Protein AF-A0AAP7M5Q7-F1 (afdb_monomer_lite)

Structure (mmCIF, N/CA/C/O backbone):
data_AF-A0AAP7M5Q7-F1
#
_entry.id   AF-A0AAP7M5Q7-F1
#
loop_
_atom_site.group_PDB
_atom_site.id
_atom_site.type_symbol
_atom_site.label_atom_id
_atom_site.label_alt_id
_atom_site.label_comp_id
_atom_site.label_asym_id
_atom_site.label_entity_id
_atom_site.label_seq_id
_atom_site.pdbx_PDB_ins_code
_atom_site.Cartn_x
_atom_site.Cartn_y
_atom_site.Cartn_z
_atom_site.occupancy
_atom_site.B_iso_or_equiv
_atom_site.auth_seq_id
_atom_site.auth_comp_id
_atom_site.auth_asym_id
_atom_site.auth_atom_id
_atom_site.pdbx_PDB_model_num
ATOM 1 N N . MET A 1 1 ? -3.515 9.401 -20.831 1.00 55.16 1 MET A N 1
ATOM 2 C CA . MET A 1 1 ? -3.453 8.592 -19.599 1.00 55.16 1 MET A CA 1
ATOM 3 C C . MET A 1 1 ? -4.623 9.025 -18.746 1.00 55.16 1 MET A C 1
ATOM 5 O O . MET A 1 1 ? -4.772 10.224 -18.544 1.00 55.16 1 MET A O 1
ATOM 9 N N . GLU A 1 2 ? -5.480 8.093 -18.352 1.00 78.38 2 GLU A N 1
ATOM 10 C CA . GLU A 1 2 ? -6.635 8.389 -17.508 1.00 78.38 2 GLU A CA 1
ATOM 11 C C . GLU A 1 2 ? -6.271 8.061 -16.062 1.00 78.38 2 GLU A C 1
ATOM 13 O O . GLU A 1 2 ? -5.818 6.956 -15.762 1.00 78.38 2 GLU A O 1
ATOM 18 N N . VAL A 1 3 ? -6.385 9.049 -15.178 1.00 75.25 3 VAL A N 1
ATOM 19 C CA . VAL A 1 3 ? -6.182 8.847 -13.744 1.00 75.25 3 VAL A CA 1
ATOM 20 C C . VAL A 1 3 ? -7.492 8.315 -13.179 1.00 75.25 3 VAL A C 1
ATOM 22 O O . VAL A 1 3 ? -8.483 9.036 -13.162 1.00 75.25 3 VAL A O 1
ATOM 25 N N . VAL A 1 4 ? -7.490 7.059 -12.731 1.00 79.25 4 VAL A N 1
ATOM 26 C CA . VAL A 1 4 ? -8.700 6.376 -12.237 1.00 79.25 4 VAL A CA 1
ATOM 27 C C . VAL A 1 4 ? -9.072 6.757 -10.801 1.00 79.25 4 VAL A C 1
ATOM 29 O O . VAL A 1 4 ? -10.232 6.647 -10.423 1.00 79.25 4 VAL A O 1
ATOM 32 N N . ALA A 1 5 ? -8.106 7.226 -10.006 1.00 78.50 5 ALA A N 1
ATOM 33 C CA . ALA A 1 5 ? -8.318 7.714 -8.646 1.00 78.50 5 ALA A CA 1
ATOM 34 C C . ALA A 1 5 ? -7.145 8.600 -8.201 1.00 78.50 5 ALA A C 1
ATOM 36 O O . ALA A 1 5 ? -5.999 8.378 -8.599 1.00 78.50 5 ALA A O 1
ATOM 37 N N . ALA A 1 6 ? -7.423 9.593 -7.355 1.00 79.25 6 ALA A N 1
ATOM 38 C CA . ALA A 1 6 ? -6.408 10.428 -6.721 1.00 79.25 6 ALA A CA 1
ATOM 39 C C . ALA A 1 6 ? -6.718 10.578 -5.228 1.00 79.25 6 ALA A C 1
ATOM 41 O O . ALA A 1 6 ? -7.766 11.100 -4.857 1.00 79.25 6 ALA A O 1
ATOM 42 N N . CYS A 1 7 ? -5.784 10.156 -4.375 1.00 73.69 7 CYS A N 1
ATOM 43 C CA . CYS A 1 7 ? -5.883 10.327 -2.930 1.00 73.69 7 CYS A CA 1
ATOM 44 C C . CYS A 1 7 ? -4.955 11.458 -2.468 1.00 73.69 7 CYS A C 1
ATOM 46 O O . CYS A 1 7 ? -3.772 11.486 -2.816 1.00 73.69 7 CYS A O 1
ATOM 48 N N . LYS A 1 8 ? -5.483 12.399 -1.677 1.00 77.12 8 LYS A N 1
ATOM 49 C CA . LYS A 1 8 ? -4.699 13.493 -1.096 1.00 77.12 8 LYS A CA 1
ATOM 50 C C . LYS A 1 8 ? -4.396 13.184 0.364 1.00 77.12 8 LYS A C 1
ATOM 52 O O . LYS A 1 8 ? -5.295 13.174 1.195 1.00 77.12 8 LYS A O 1
ATOM 57 N N . LEU A 1 9 ? -3.115 13.010 0.670 1.00 76.25 9 LEU A N 1
ATOM 58 C CA . LEU A 1 9 ? -2.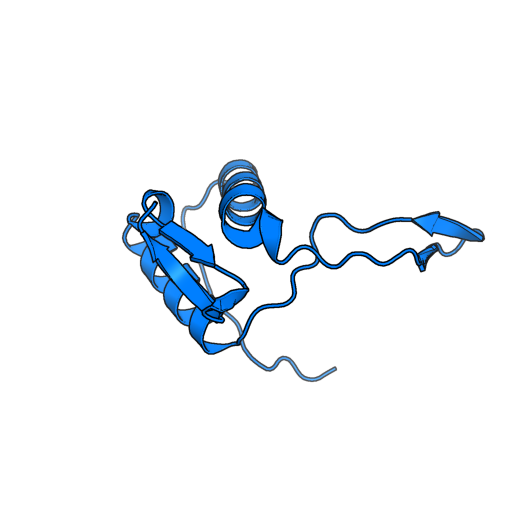617 12.843 2.031 1.00 76.25 9 LEU A CA 1
ATOM 59 C C . LEU A 1 9 ? -1.845 14.104 2.452 1.00 76.25 9 LEU A C 1
ATOM 61 O O . LEU A 1 9 ? -1.010 14.602 1.695 1.00 76.25 9 LEU A O 1
ATOM 65 N N . SER A 1 10 ? -2.119 14.637 3.643 1.00 74.88 10 SER A N 1
ATOM 66 C CA . SER A 1 10 ? -1.450 15.818 4.211 1.00 74.88 10 SER A CA 1
ATOM 67 C C . SER A 1 10 ? -0.675 15.458 5.485 1.00 74.88 10 SER A C 1
ATOM 69 O O . SER A 1 10 ? -0.989 14.482 6.156 1.00 74.88 10 SER A O 1
ATOM 71 N N . ASN A 1 11 ? 0.366 16.235 5.814 1.00 73.75 11 ASN A N 1
ATOM 72 C CA . ASN A 1 11 ? 1.204 16.049 7.013 1.00 73.75 11 ASN A CA 1
ATOM 73 C C . ASN A 1 11 ? 1.931 14.690 7.144 1.00 73.75 11 ASN A C 1
ATOM 75 O O . ASN A 1 11 ? 2.303 14.289 8.247 1.00 73.75 11 ASN A O 1
ATOM 79 N N . LEU A 1 12 ? 2.210 13.996 6.037 1.00 77.88 12 LEU A N 1
ATOM 80 C CA . LEU A 1 12 ? 2.960 12.737 6.065 1.00 77.88 12 LEU A CA 1
ATOM 81 C C . LEU A 1 12 ? 4.438 12.931 5.719 1.00 77.88 12 LEU A C 1
ATOM 83 O O . LEU A 1 12 ? 4.798 13.622 4.766 1.00 77.88 12 LEU A O 1
ATOM 87 N N . ASN A 1 13 ? 5.312 12.255 6.467 1.00 85.00 13 ASN A N 1
ATOM 88 C CA . ASN A 1 13 ? 6.716 12.125 6.097 1.00 85.00 13 ASN A CA 1
ATOM 89 C C . ASN A 1 13 ? 6.840 11.155 4.910 1.00 85.00 13 ASN A C 1
ATOM 91 O O . ASN A 1 13 ? 6.486 9.981 5.033 1.00 85.00 13 ASN A O 1
ATOM 95 N N . ARG A 1 14 ? 7.375 11.642 3.783 1.00 84.38 14 ARG A N 1
ATOM 96 C CA . ARG A 1 14 ? 7.520 10.876 2.533 1.00 84.38 14 ARG A CA 1
ATOM 97 C C . ARG A 1 14 ? 8.242 9.542 2.731 1.00 84.38 14 ARG A C 1
ATOM 99 O O . ARG A 1 14 ? 7.729 8.512 2.315 1.00 84.38 14 ARG A O 1
ATOM 106 N N . THR A 1 15 ? 9.388 9.547 3.408 1.00 88.81 15 THR A N 1
ATOM 107 C CA . THR A 1 15 ? 10.183 8.335 3.661 1.00 88.81 15 THR A CA 1
ATOM 108 C C . THR A 1 15 ? 9.438 7.347 4.555 1.00 88.81 15 THR A C 1
ATOM 110 O O . THR A 1 15 ? 9.520 6.138 4.356 1.00 88.81 15 THR A O 1
ATOM 113 N N . ARG A 1 16 ? 8.680 7.831 5.548 1.00 87.00 16 ARG A N 1
ATOM 114 C CA . ARG A 1 16 ? 7.856 6.955 6.395 1.00 87.00 16 ARG A CA 1
ATOM 115 C C . ARG A 1 16 ? 6.724 6.309 5.592 1.00 87.00 16 ARG A C 1
ATOM 117 O O . ARG A 1 16 ? 6.454 5.132 5.797 1.00 87.00 16 ARG A O 1
ATOM 124 N N . LEU A 1 17 ? 6.093 7.063 4.695 1.00 87.88 17 LEU A N 1
ATOM 125 C CA . LEU A 1 17 ? 5.013 6.574 3.841 1.00 87.88 17 LEU A CA 1
ATOM 126 C C . LEU A 1 17 ? 5.506 5.517 2.841 1.00 87.88 17 LEU A C 1
ATOM 128 O O . LEU A 1 17 ? 4.882 4.473 2.698 1.00 87.88 17 LEU A O 1
ATOM 132 N N . GLU A 1 18 ? 6.658 5.746 2.214 1.00 89.19 18 GLU A N 1
ATOM 133 C CA . GLU A 1 18 ? 7.300 4.778 1.315 1.00 89.19 18 GLU A CA 1
ATOM 134 C C . GLU A 1 18 ? 7.602 3.45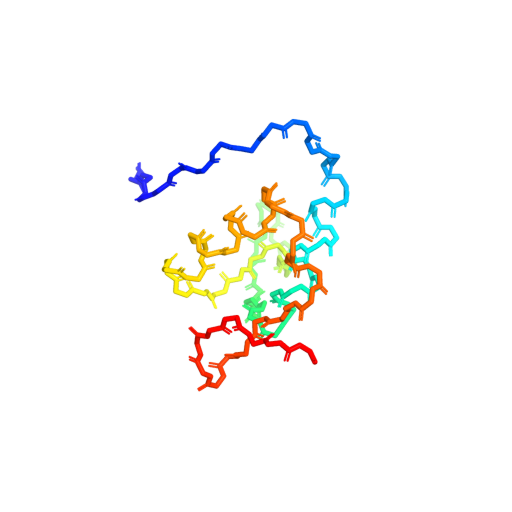6 2.038 1.00 89.19 18 GLU A C 1
ATOM 136 O O . GLU A 1 18 ? 7.142 2.388 1.633 1.00 89.19 18 GLU A O 1
ATOM 141 N N . ASN A 1 19 ? 8.262 3.531 3.201 1.00 91.00 19 ASN A N 1
ATOM 142 C CA . ASN A 1 19 ? 8.523 2.357 4.040 1.00 91.00 19 ASN A CA 1
ATOM 143 C C . ASN A 1 19 ? 7.237 1.631 4.463 1.00 91.00 19 ASN A C 1
ATOM 145 O O . ASN A 1 19 ? 7.218 0.406 4.592 1.00 91.00 19 ASN A O 1
ATOM 149 N N . LEU A 1 20 ? 6.162 2.382 4.699 1.00 91.44 20 LEU A N 1
ATOM 150 C CA . LEU A 1 20 ? 4.871 1.827 5.067 1.00 91.44 20 LEU A CA 1
ATOM 151 C C . LEU A 1 20 ? 4.263 1.024 3.908 1.00 91.44 20 LEU A C 1
ATOM 153 O O . LEU A 1 20 ? 3.860 -0.118 4.127 1.00 91.44 20 LEU A O 1
ATOM 157 N N . PHE A 1 21 ? 4.259 1.569 2.688 1.00 91.50 21 PHE A N 1
ATOM 158 C CA . PHE A 1 21 ? 3.767 0.859 1.506 1.00 91.50 21 PHE A CA 1
ATOM 159 C C . PHE A 1 21 ? 4.575 -0.401 1.212 1.00 91.50 21 PHE A C 1
ATOM 161 O O . PHE A 1 21 ? 3.986 -1.468 1.040 1.00 91.50 21 PHE A O 1
ATOM 168 N N . HIS A 1 22 ? 5.906 -0.319 1.274 1.00 91.69 22 HIS A N 1
ATOM 169 C CA . HIS A 1 22 ? 6.761 -1.498 1.151 1.00 91.69 22 HIS A CA 1
ATOM 170 C C . HIS A 1 22 ? 6.427 -2.588 2.159 1.00 91.69 22 HIS A C 1
ATOM 172 O O . HIS A 1 22 ? 6.512 -3.766 1.828 1.00 91.69 22 HIS A O 1
ATOM 178 N N . ARG A 1 23 ? 6.067 -2.211 3.389 1.00 91.88 23 ARG A N 1
ATOM 179 C CA . ARG A 1 23 ? 5.757 -3.161 4.457 1.00 91.88 23 ARG A CA 1
ATOM 180 C C . ARG A 1 23 ? 4.379 -3.802 4.296 1.00 91.88 23 ARG A C 1
ATOM 182 O O . ARG A 1 23 ? 4.247 -4.988 4.575 1.00 91.88 23 ARG A O 1
ATOM 189 N N . ILE A 1 24 ? 3.363 -3.029 3.915 1.00 94.19 24 ILE A N 1
ATOM 190 C CA . ILE A 1 24 ? 1.974 -3.511 3.812 1.00 94.19 24 ILE A CA 1
ATOM 191 C C . ILE A 1 24 ? 1.781 -4.330 2.542 1.00 94.19 24 ILE A C 1
ATOM 193 O O . ILE A 1 24 ? 1.188 -5.401 2.597 1.00 94.19 24 ILE A O 1
ATOM 197 N N . PHE A 1 25 ? 2.288 -3.829 1.413 1.00 95.06 25 PHE A N 1
ATOM 198 C CA . PHE A 1 25 ? 2.062 -4.397 0.086 1.00 95.06 25 PHE A CA 1
ATOM 199 C C . PHE A 1 25 ? 3.217 -5.276 -0.396 1.00 95.06 25 PHE A C 1
ATOM 201 O O . PHE A 1 25 ? 3.278 -5.612 -1.575 1.00 95.06 25 PHE A O 1
ATOM 208 N N . HIS A 1 26 ? 4.125 -5.685 0.497 1.00 92.94 26 HIS A N 1
ATOM 209 C CA . HIS A 1 26 ? 5.289 -6.502 0.148 1.00 92.94 26 HIS A CA 1
ATOM 210 C C . HIS A 1 26 ? 4.922 -7.727 -0.708 1.00 92.94 26 HIS A C 1
ATOM 212 O O . HIS A 1 26 ? 5.570 -7.990 -1.719 1.00 92.94 26 HIS A O 1
ATOM 218 N N . GLU A 1 27 ? 3.865 -8.450 -0.324 1.00 91.81 27 GLU A N 1
ATOM 219 C CA . GLU A 1 27 ? 3.416 -9.664 -1.020 1.00 91.81 27 GLU A CA 1
ATOM 220 C C . GLU A 1 27 ? 2.729 -9.386 -2.366 1.00 91.81 27 GLU A C 1
ATOM 222 O O . GLU A 1 27 ? 2.623 -10.279 -3.199 1.00 91.81 27 GLU A O 1
ATOM 227 N N . ALA A 1 28 ? 2.299 -8.145 -2.601 1.00 93.62 28 ALA A N 1
ATOM 228 C CA . ALA A 1 28 ? 1.695 -7.695 -3.852 1.00 93.62 28 ALA A CA 1
ATOM 229 C C . ALA A 1 28 ? 2.704 -7.062 -4.817 1.00 93.62 28 ALA A C 1
ATOM 231 O O . ALA A 1 28 ? 2.304 -6.544 -5.863 1.00 93.62 28 ALA A O 1
ATOM 232 N N . ARG A 1 29 ? 3.998 -7.036 -4.471 1.00 93.19 29 ARG A N 1
ATOM 233 C CA . ARG A 1 29 ? 5.018 -6.404 -5.309 1.00 93.19 29 ARG A CA 1
ATOM 234 C C . ARG A 1 29 ? 5.087 -7.104 -6.661 1.00 93.19 29 ARG A C 1
ATOM 236 O O . ARG A 1 29 ? 5.323 -8.308 -6.738 1.00 93.19 29 ARG A O 1
ATOM 243 N N . LEU A 1 30 ? 4.942 -6.325 -7.722 1.00 90.06 30 LEU A N 1
ATOM 244 C CA . LEU A 1 30 ? 4.965 -6.824 -9.083 1.00 90.06 30 LEU A CA 1
ATOM 245 C C . LEU A 1 30 ? 6.370 -7.329 -9.434 1.00 90.06 30 LEU A C 1
ATOM 247 O O . LEU A 1 30 ? 7.345 -6.575 -9.424 1.00 90.06 30 LEU A O 1
ATOM 251 N N . ASP A 1 31 ? 6.472 -8.620 -9.738 1.00 88.56 31 ASP A N 1
ATOM 252 C CA . ASP A 1 31 ? 7.716 -9.235 -10.188 1.00 88.56 31 ASP A CA 1
ATOM 253 C C . ASP A 1 31 ? 7.831 -9.139 -11.711 1.00 88.56 31 ASP A C 1
ATOM 255 O O . ASP A 1 31 ? 7.437 -10.045 -12.442 1.00 88.56 31 ASP A O 1
ATOM 259 N N . LEU A 1 32 ? 8.343 -8.003 -12.187 1.00 88.75 32 LEU A N 1
ATOM 260 C CA . LEU A 1 32 ? 8.708 -7.827 -13.587 1.00 88.75 32 LEU A CA 1
ATOM 261 C C . LEU A 1 32 ? 10.115 -7.251 -13.725 1.00 88.75 32 LEU A C 1
ATOM 263 O O . LEU A 1 32 ? 10.599 -6.525 -12.856 1.00 88.75 32 LEU A O 1
ATOM 267 N N . THR A 1 33 ? 10.746 -7.539 -14.857 1.00 9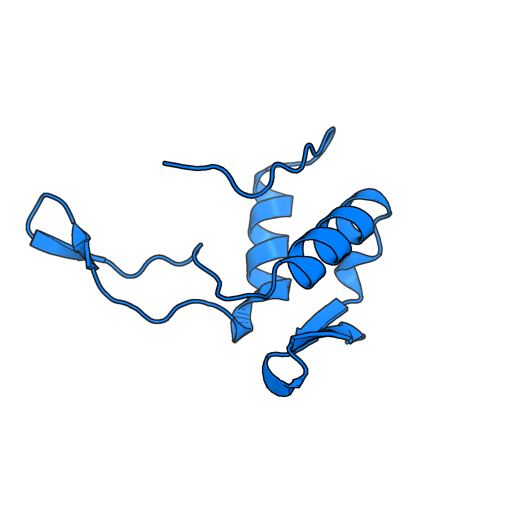2.06 33 THR A N 1
ATOM 268 C CA . THR A 1 33 ? 11.985 -6.890 -15.285 1.00 92.06 33 THR A CA 1
ATOM 269 C C . THR A 1 33 ? 11.700 -6.143 -16.578 1.00 92.06 33 THR A C 1
ATOM 271 O O . THR A 1 33 ? 11.166 -6.726 -17.518 1.00 92.06 33 THR A O 1
ATOM 274 N N . ILE A 1 34 ? 12.020 -4.852 -16.600 1.00 90.44 34 ILE A N 1
ATOM 275 C CA . ILE A 1 34 ? 11.861 -3.967 -17.757 1.00 90.44 34 ILE A CA 1
ATOM 276 C C . ILE A 1 34 ? 13.222 -3.439 -18.172 1.00 90.44 34 ILE A C 1
ATOM 278 O O . ILE A 1 34 ? 14.077 -3.206 -17.322 1.00 90.44 34 ILE A O 1
ATOM 282 N N . GLU A 1 35 ? 13.427 -3.225 -19.462 1.00 93.69 35 GLU A N 1
ATOM 283 C CA . GLU A 1 35 ? 14.606 -2.504 -19.927 1.00 93.69 35 GLU A CA 1
ATOM 284 C C . GLU A 1 35 ? 14.418 -1.005 -19.685 1.00 93.69 35 GLU A C 1
ATOM 286 O O . GLU A 1 35 ? 13.364 -0.431 -19.974 1.00 93.69 35 GLU A O 1
ATOM 291 N N . ASP A 1 36 ? 15.438 -0.364 -19.120 1.00 90.50 36 ASP A N 1
ATOM 292 C CA . ASP A 1 36 ? 15.489 1.087 -19.055 1.00 90.50 36 ASP A CA 1
ATOM 293 C C . ASP A 1 36 ? 15.795 1.692 -20.438 1.00 90.50 36 ASP A C 1
ATOM 295 O O . ASP A 1 36 ? 16.050 1.005 -21.428 1.00 90.50 36 ASP A O 1
ATOM 299 N N . ARG A 1 37 ? 15.815 3.026 -20.514 1.00 92.31 37 ARG A N 1
ATOM 300 C CA . ARG A 1 37 ? 16.120 3.766 -21.753 1.00 92.31 37 ARG A CA 1
ATOM 301 C C . ARG A 1 37 ? 17.540 3.550 -22.305 1.00 92.31 37 ARG A C 1
ATOM 303 O O . ARG A 1 37 ? 17.869 4.110 -23.345 1.00 92.31 37 ARG A O 1
ATOM 310 N N . PHE A 1 38 ? 18.383 2.816 -21.590 1.00 93.88 38 PHE A N 1
ATOM 311 C CA . PHE A 1 38 ? 19.755 2.480 -21.951 1.00 93.88 38 PHE A CA 1
ATOM 312 C C . PHE A 1 38 ? 19.937 0.968 -22.182 1.00 93.88 38 PHE A C 1
ATOM 314 O O . PHE A 1 38 ? 21.064 0.533 -22.404 1.00 93.88 38 PHE A O 1
ATOM 321 N N . GLY A 1 39 ? 18.856 0.177 -22.145 1.00 91.44 39 GLY A N 1
ATOM 322 C CA . GLY A 1 39 ? 18.892 -1.276 -22.324 1.00 91.44 39 GLY A CA 1
ATOM 323 C C . GLY A 1 39 ? 19.316 -2.057 -21.077 1.00 91.44 39 GLY A C 1
ATOM 324 O O . GLY A 1 39 ? 19.607 -3.245 -21.176 1.00 91.44 39 GLY A O 1
ATOM 325 N N . ASN A 1 40 ? 19.374 -1.429 -19.897 1.00 92.25 40 ASN A N 1
ATOM 326 C CA . ASN A 1 40 ? 19.684 -2.149 -18.663 1.00 92.25 40 ASN A CA 1
ATOM 327 C C . ASN A 1 40 ? 18.412 -2.773 -18.073 1.00 92.25 40 ASN A C 1
ATOM 329 O O . ASN A 1 40 ? 17.404 -2.073 -17.943 1.00 92.25 40 ASN A O 1
ATOM 333 N N . PRO A 1 41 ? 18.443 -4.044 -17.638 1.00 92.25 41 PRO A N 1
ATOM 334 C CA . PRO A 1 41 ? 17.317 -4.658 -16.949 1.00 92.25 41 PRO A CA 1
ATOM 335 C C . PRO A 1 41 ? 17.127 -4.035 -15.558 1.00 92.25 41 PRO A C 1
ATOM 337 O O . PRO A 1 41 ? 18.024 -4.053 -14.714 1.00 92.25 41 PRO A O 1
ATOM 340 N N . VAL A 1 42 ? 15.929 -3.516 -15.298 1.00 90.12 42 VAL A N 1
ATOM 341 C CA . VAL A 1 42 ? 15.522 -2.893 -14.036 1.00 90.12 42 VAL A CA 1
ATOM 342 C C . VAL A 1 42 ? 14.277 -3.589 -13.491 1.00 90.12 42 VAL A C 1
ATOM 344 O O . VAL A 1 42 ? 13.320 -3.856 -14.215 1.00 90.12 42 VAL A O 1
ATOM 347 N N . LYS A 1 43 ? 14.271 -3.849 -12.180 1.00 89.81 43 LYS A N 1
ATOM 348 C CA . LYS A 1 43 ? 13.124 -4.395 -11.443 1.00 89.81 43 LYS A CA 1
ATOM 349 C C . LYS A 1 43 ? 12.558 -3.328 -10.497 1.00 89.81 43 LYS A C 1
ATOM 351 O O . LYS A 1 43 ? 13.209 -3.026 -9.490 1.00 89.81 43 LYS A O 1
ATOM 356 N N . PRO A 1 44 ? 11.388 -2.732 -10.792 1.00 87.31 44 PRO A N 1
ATOM 357 C CA . PRO A 1 44 ? 10.803 -1.706 -9.938 1.00 87.31 44 PRO A CA 1
ATOM 358 C C . PRO A 1 44 ? 10.366 -2.305 -8.597 1.00 87.31 44 PRO A C 1
ATOM 360 O O . PRO A 1 44 ? 9.756 -3.370 -8.540 1.00 87.31 44 PRO A O 1
ATOM 363 N N . ARG A 1 45 ? 10.686 -1.615 -7.498 1.00 85.88 45 ARG A N 1
ATOM 364 C CA . ARG A 1 45 ? 10.318 -2.044 -6.135 1.00 85.88 45 ARG A CA 1
ATOM 365 C C . ARG A 1 45 ? 9.050 -1.380 -5.597 1.00 85.88 45 ARG A C 1
ATOM 367 O O . ARG A 1 45 ? 8.500 -1.871 -4.617 1.00 85.88 4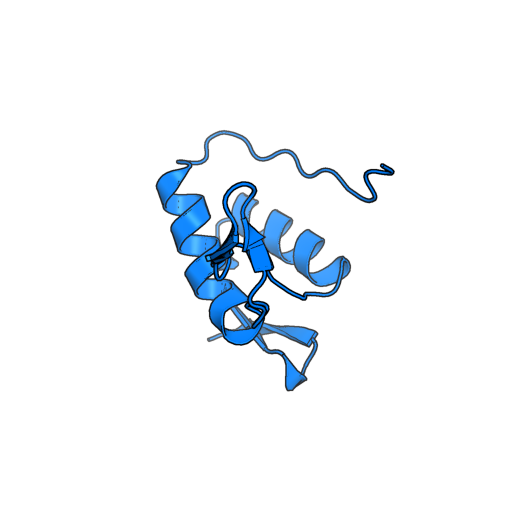5 ARG A O 1
ATOM 374 N N . GLU A 1 46 ? 8.592 -0.331 -6.275 1.00 87.19 46 GLU A N 1
ATOM 375 C CA . GLU A 1 46 ? 7.446 0.509 -5.895 1.00 87.19 46 GLU A CA 1
ATOM 376 C C . GLU A 1 46 ? 6.134 0.109 -6.581 1.00 87.19 46 GLU A C 1
ATOM 378 O O . GLU A 1 46 ? 5.140 0.824 -6.485 1.00 87.19 46 GLU A O 1
ATOM 383 N N . TRP A 1 47 ? 6.133 -0.961 -7.379 1.00 91.44 47 TRP A N 1
ATOM 384 C CA . TRP A 1 47 ? 4.962 -1.360 -8.159 1.00 91.44 47 TRP A CA 1
ATOM 385 C C . TRP A 1 47 ? 4.268 -2.523 -7.465 1.00 91.44 47 TRP A C 1
ATOM 387 O O . TRP A 1 47 ? 4.891 -3.550 -7.199 1.00 91.44 47 TRP A O 1
ATOM 397 N N . PHE A 1 48 ? 2.978 -2.355 -7.188 1.00 92.81 48 PHE A N 1
ATOM 398 C CA . PHE A 1 48 ? 2.156 -3.317 -6.463 1.00 92.81 48 PHE A CA 1
ATOM 399 C C . PHE A 1 48 ? 0.879 -3.604 -7.250 1.00 92.81 48 PHE A C 1
ATOM 401 O O . PHE A 1 48 ? 0.312 -2.698 -7.861 1.00 92.81 48 PHE A O 1
ATOM 408 N N . VAL A 1 49 ? 0.417 -4.852 -7.225 1.00 92.31 49 VAL A N 1
ATOM 409 C CA . VAL A 1 49 ? -0.859 -5.256 -7.825 1.00 92.31 49 VAL A CA 1
ATOM 410 C C . VAL A 1 49 ? -1.872 -5.469 -6.714 1.00 92.31 49 VAL A C 1
ATOM 412 O O . VAL A 1 49 ? -1.829 -6.475 -6.011 1.00 92.31 49 VAL A O 1
ATOM 415 N N . VAL A 1 50 ? -2.779 -4.510 -6.552 1.00 94.44 50 VAL A N 1
ATOM 416 C CA . VAL A 1 50 ? -3.824 -4.541 -5.524 1.00 94.44 50 VAL A CA 1
ATOM 417 C C . VAL A 1 50 ? -5.155 -4.032 -6.092 1.00 94.44 50 VAL A C 1
ATOM 419 O O . VAL A 1 50 ? -5.145 -3.191 -6.994 1.00 94.44 50 VAL A O 1
ATOM 422 N N . PRO A 1 51 ? -6.307 -4.517 -5.597 1.00 94.62 51 PRO A N 1
ATOM 423 C CA . PRO A 1 51 ? -7.612 -3.983 -5.974 1.00 94.62 51 PRO A CA 1
ATOM 424 C C . PRO A 1 51 ? -7.793 -2.524 -5.550 1.00 94.62 51 PRO A C 1
ATOM 426 O O . PRO A 1 51 ? -7.266 -2.105 -4.521 1.00 94.62 51 PRO A O 1
ATOM 429 N N . LEU A 1 52 ? -8.614 -1.773 -6.288 1.00 91.56 52 LEU A N 1
ATOM 430 C CA . LEU A 1 52 ? -8.867 -0.358 -6.000 1.00 91.56 52 LEU A CA 1
ATOM 431 C C . LEU A 1 52 ? -9.438 -0.134 -4.590 1.00 91.56 52 LEU A C 1
ATOM 433 O O . LEU A 1 52 ? -8.934 0.716 -3.866 1.00 91.56 52 LEU A O 1
ATOM 437 N N . HIS A 1 53 ? -10.399 -0.957 -4.156 1.00 92.69 53 HIS A N 1
ATOM 438 C CA . HIS A 1 53 ? -11.015 -0.828 -2.826 1.00 92.69 53 HIS A CA 1
ATOM 439 C C . HIS A 1 53 ? -10.011 -0.990 -1.675 1.00 92.69 53 HIS A C 1
ATOM 441 O O . HIS A 1 53 ? -10.193 -0.413 -0.609 1.00 92.69 53 HIS A O 1
ATOM 447 N N . VAL A 1 54 ? -8.930 -1.745 -1.889 1.00 95.50 54 VAL A N 1
ATOM 448 C CA . VAL A 1 54 ? -7.842 -1.908 -0.911 1.00 95.50 54 VAL A CA 1
ATOM 449 C C . VAL A 1 54 ? -6.993 -0.645 -0.823 1.00 95.50 54 VAL A C 1
ATOM 451 O O . VAL A 1 54 ? -6.489 -0.319 0.248 1.00 95.50 54 VAL A O 1
ATOM 454 N N . ILE A 1 55 ? -6.825 0.070 -1.938 1.00 92.81 55 ILE A N 1
ATOM 455 C CA . ILE A 1 55 ? -6.121 1.356 -1.967 1.00 92.81 55 ILE A CA 1
ATOM 456 C C . ILE A 1 55 ? -6.928 2.399 -1.189 1.00 92.81 55 ILE A C 1
ATOM 458 O O . ILE A 1 55 ? -6.345 3.126 -0.383 1.00 92.81 55 ILE A O 1
ATOM 462 N N . ASP A 1 56 ? -8.248 2.430 -1.390 1.00 91.56 56 ASP A N 1
ATOM 463 C CA . ASP A 1 56 ? -9.155 3.328 -0.669 1.00 91.56 56 ASP A CA 1
ATOM 464 C C . ASP A 1 56 ? -9.117 3.051 0.843 1.00 91.56 56 ASP A C 1
ATOM 466 O O . ASP A 1 56 ? -8.840 3.957 1.630 1.00 91.56 56 ASP A O 1
ATOM 470 N N . GLU A 1 57 ? -9.258 1.785 1.254 1.00 94.19 57 GLU A N 1
ATOM 471 C CA . GLU A 1 57 ? -9.156 1.395 2.667 1.00 94.19 57 GLU A CA 1
ATOM 472 C C . GLU A 1 57 ? -7.775 1.733 3.254 1.00 94.19 57 GLU A C 1
ATOM 474 O O . GLU A 1 57 ? -7.668 2.274 4.357 1.00 94.19 57 GLU A O 1
ATOM 479 N N . ALA A 1 58 ? -6.691 1.451 2.524 1.00 93.19 58 ALA A N 1
ATOM 480 C CA . ALA A 1 58 ? -5.346 1.772 2.984 1.00 93.19 58 ALA A CA 1
ATOM 481 C C . ALA A 1 58 ? -5.170 3.279 3.201 1.00 93.19 58 ALA A C 1
ATOM 483 O O . ALA A 1 58 ? -4.552 3.685 4.185 1.00 93.19 58 ALA A O 1
ATOM 484 N N . ALA A 1 59 ? -5.719 4.111 2.314 1.00 91.00 59 ALA A N 1
ATOM 485 C CA . ALA A 1 59 ? -5.673 5.559 2.450 1.00 91.00 59 ALA A CA 1
ATOM 486 C C . ALA A 1 59 ? -6.411 6.051 3.703 1.00 91.00 59 ALA A C 1
ATOM 488 O O . ALA A 1 59 ? -5.862 6.880 4.432 1.00 91.00 59 ALA A O 1
ATOM 489 N N . GLU A 1 60 ? -7.604 5.524 3.984 1.00 91.88 60 GLU A N 1
ATOM 490 C CA . GLU A 1 60 ? -8.360 5.835 5.206 1.00 91.88 60 GLU A CA 1
ATOM 491 C C . GLU A 1 60 ? -7.568 5.447 6.460 1.00 91.88 60 GLU A C 1
ATOM 493 O O . GLU A 1 60 ? -7.353 6.268 7.355 1.00 91.88 60 GLU A O 1
ATOM 498 N N . ARG A 1 61 ? -7.011 4.232 6.474 1.00 92.62 61 ARG A N 1
ATOM 499 C CA . ARG A 1 61 ? -6.215 3.725 7.600 1.00 92.62 61 ARG A CA 1
ATOM 500 C C . ARG A 1 61 ? -4.888 4.452 7.806 1.00 92.62 61 ARG A C 1
ATOM 502 O O . ARG A 1 61 ? -4.315 4.448 8.898 1.00 92.62 61 ARG A O 1
ATOM 509 N N . ILE A 1 62 ? -4.327 5.031 6.747 1.00 90.75 62 ILE A N 1
ATOM 510 C CA . ILE A 1 62 ? -3.143 5.891 6.847 1.00 90.75 62 ILE A CA 1
ATOM 511 C C . ILE A 1 62 ? -3.512 7.208 7.529 1.00 90.75 62 ILE A C 1
ATOM 513 O O . ILE A 1 62 ? -2.724 7.709 8.331 1.00 90.75 62 ILE A O 1
ATOM 517 N N . GLN A 1 63 ? -4.691 7.759 7.227 1.00 87.69 63 GLN A N 1
ATOM 518 C CA . GLN A 1 63 ? -5.169 9.002 7.832 1.00 87.69 63 GLN A CA 1
ATOM 519 C C . GLN A 1 63 ? -5.530 8.824 9.311 1.00 87.69 63 GLN A C 1
ATOM 521 O O . GLN A 1 63 ? -5.205 9.698 10.113 1.00 87.69 63 GLN A O 1
ATOM 526 N N . ASP A 1 64 ? -6.149 7.700 9.683 1.00 89.44 64 ASP A N 1
ATOM 527 C CA . ASP A 1 64 ? -6.501 7.400 11.080 1.00 89.44 64 ASP A CA 1
ATOM 528 C C . ASP A 1 64 ? -5.342 6.784 11.901 1.00 89.44 64 ASP A C 1
ATOM 530 O O . ASP A 1 64 ? -5.404 6.728 13.130 1.00 89.44 64 ASP A O 1
ATOM 534 N N . GLY A 1 65 ? -4.258 6.360 11.238 1.00 89.62 65 GLY A N 1
ATOM 535 C CA . GLY A 1 65 ? -3.054 5.792 11.854 1.00 89.62 65 GLY A CA 1
ATOM 536 C C . GLY A 1 65 ? -3.120 4.291 12.170 1.00 89.62 65 GLY A C 1
ATOM 537 O O . GLY A 1 65 ? -2.114 3.713 12.595 1.00 89.62 65 GLY A O 1
ATOM 538 N N . THR A 1 66 ? -4.251 3.628 11.923 1.00 94.38 66 THR A N 1
ATOM 539 C CA . THR A 1 66 ? -4.474 2.202 12.227 1.00 94.38 66 THR A CA 1
ATOM 540 C C . THR A 1 66 ? -3.805 1.257 11.234 1.00 94.38 66 THR A C 1
ATOM 542 O O . THR A 1 66 ? -3.602 0.085 11.544 1.00 94.38 66 THR A O 1
ATOM 545 N N . ILE A 1 67 ? -3.373 1.752 10.068 1.00 93.56 67 ILE A N 1
ATOM 546 C CA . ILE A 1 67 ? -2.756 0.952 8.995 1.00 93.56 67 ILE A CA 1
ATOM 547 C C . ILE A 1 67 ? -1.573 0.089 9.459 1.00 93.56 67 ILE A C 1
ATOM 549 O O . ILE A 1 67 ? -1.241 -0.925 8.850 1.00 93.56 67 ILE A O 1
ATOM 553 N N . THR A 1 68 ? -0.917 0.465 10.557 1.00 92.06 68 THR A N 1
ATOM 554 C CA . THR A 1 68 ? 0.220 -0.292 11.085 1.00 92.06 68 THR A CA 1
ATOM 555 C C . THR A 1 68 ? -0.133 -1.679 11.625 1.00 92.06 68 THR A C 1
ATOM 557 O O . THR A 1 68 ? 0.760 -2.524 11.706 1.00 92.06 68 THR A O 1
ATOM 560 N N . GLU A 1 69 ? -1.410 -1.917 11.923 1.00 94.69 69 GLU A N 1
ATOM 561 C CA . GLU A 1 69 ? -1.958 -3.197 12.382 1.00 94.69 69 GLU A CA 1
ATOM 562 C C . GLU A 1 69 ? -2.326 -4.143 11.231 1.00 94.69 69 GLU A C 1
ATOM 564 O O . GLU A 1 69 ? -2.683 -5.294 11.479 1.00 94.69 69 GLU A O 1
ATOM 569 N N . TYR A 1 70 ? -2.239 -3.676 9.983 1.00 95.62 70 TYR A N 1
ATOM 570 C CA . TYR A 1 70 ? -2.709 -4.398 8.807 1.00 95.62 70 TYR A CA 1
ATOM 571 C C . TYR A 1 70 ? -1.571 -4.735 7.838 1.00 95.62 70 TYR A C 1
ATOM 573 O O . TYR A 1 70 ? -0.550 -4.044 7.752 1.00 95.62 70 TYR A O 1
ATOM 581 N N . VAL A 1 71 ? -1.765 -5.810 7.079 1.00 95.38 71 VAL A N 1
ATOM 582 C CA . VAL A 1 71 ? -0.966 -6.198 5.910 1.00 95.38 71 VAL A CA 1
ATOM 583 C C . VAL A 1 71 ? -1.897 -6.587 4.777 1.00 95.38 71 VAL A C 1
ATOM 585 O O . VAL A 1 71 ? -3.023 -7.011 5.014 1.00 95.38 71 VAL A O 1
ATOM 588 N N . TYR A 1 72 ? -1.449 -6.439 3.538 1.00 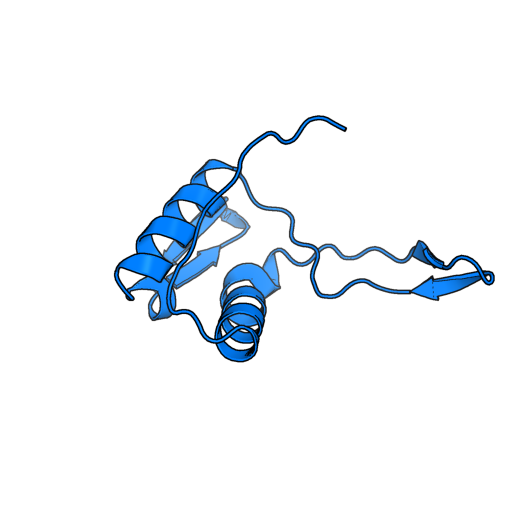96.88 72 TYR A N 1
ATOM 589 C CA . TYR A 1 72 ? -2.220 -6.944 2.414 1.00 96.88 72 TYR A CA 1
ATOM 590 C C . TYR A 1 72 ? -2.051 -8.457 2.301 1.00 96.88 72 TYR A C 1
ATOM 592 O O . TYR A 1 72 ? -0.923 -8.928 2.190 1.00 96.88 72 TYR A O 1
ATOM 600 N N . GLY A 1 73 ? -3.162 -9.195 2.311 1.00 96.06 73 GLY A N 1
ATOM 601 C CA . GLY A 1 73 ? -3.191 -10.635 2.073 1.00 96.06 73 GLY A CA 1
ATOM 602 C C . GLY A 1 73 ? -3.608 -10.940 0.630 1.00 96.06 73 GLY A C 1
ATOM 603 O O . GLY A 1 73 ? -4.804 -10.847 0.333 1.00 96.06 73 GLY A O 1
ATOM 604 N N . PRO A 1 74 ? -2.691 -11.354 -0.270 1.00 93.00 74 PRO A N 1
ATOM 605 C CA . PRO A 1 74 ? -3.015 -11.594 -1.680 1.00 93.00 74 PRO A CA 1
ATOM 606 C C . PRO A 1 74 ? -4.103 -12.652 -1.879 1.00 93.00 74 PRO A C 1
ATOM 608 O O . PRO A 1 74 ? -4.970 -12.492 -2.732 1.00 93.00 74 PRO A O 1
ATOM 611 N N . SER A 1 75 ? -4.110 -13.695 -1.043 1.00 93.44 75 SER A N 1
ATOM 612 C CA . SER A 1 75 ? -5.105 -14.775 -1.094 1.00 93.44 75 SER A CA 1
ATOM 613 C C . SER A 1 75 ? -6.533 -14.304 -0.810 1.00 93.44 75 SER A C 1
ATOM 615 O O . SER A 1 75 ? -7.483 -14.926 -1.273 1.00 93.44 75 SER A O 1
ATOM 617 N N . GLN A 1 76 ? -6.691 -13.229 -0.033 1.00 94.19 76 GLN A N 1
ATOM 618 C CA . GLN A 1 76 ? -7.993 -12.655 0.323 1.00 94.19 76 GLN A CA 1
ATOM 619 C C . GLN A 1 76 ? -8.292 -11.359 -0.437 1.00 94.19 76 GLN A C 1
ATOM 621 O O . GLN A 1 76 ? -9.401 -10.843 -0.341 1.00 94.19 76 GLN A O 1
ATOM 626 N N . ALA A 1 77 ? -7.312 -10.835 -1.180 1.00 94.94 77 ALA A N 1
ATOM 627 C CA . ALA A 1 77 ? -7.377 -9.548 -1.859 1.00 94.94 77 ALA A CA 1
ATOM 628 C C . ALA A 1 77 ? -7.870 -8.405 -0.941 1.00 94.94 77 ALA A C 1
ATOM 630 O O . ALA A 1 77 ? -8.649 -7.547 -1.364 1.00 94.94 77 ALA A O 1
ATOM 631 N N . ALA A 1 78 ? -7.411 -8.406 0.315 1.00 96.25 78 ALA A N 1
ATOM 632 C CA . ALA A 1 78 ? -7.877 -7.513 1.376 1.00 96.25 78 ALA A CA 1
ATOM 633 C C . ALA A 1 78 ? -6.752 -7.135 2.353 1.00 96.25 78 ALA A C 1
ATOM 635 O O . ALA A 1 78 ? -5.727 -7.820 2.433 1.00 96.25 78 ALA A O 1
ATOM 636 N N . LEU A 1 79 ? -6.956 -6.055 3.114 1.00 96.12 79 LEU A N 1
ATOM 637 C CA . LEU A 1 79 ? -6.140 -5.760 4.289 1.00 96.12 79 LEU A CA 1
ATOM 638 C C . LEU A 1 79 ? -6.568 -6.668 5.443 1.00 96.12 79 LEU A C 1
ATOM 640 O O . LEU A 1 79 ? -7.709 -6.639 5.896 1.00 96.12 79 LEU A O 1
ATOM 644 N N . VAL A 1 80 ? -5.633 -7.468 5.934 1.00 95.81 80 VAL A N 1
ATOM 645 C CA . VAL A 1 80 ? -5.832 -8.382 7.057 1.00 95.81 80 VAL A CA 1
ATOM 646 C C . VAL A 1 80 ? -5.074 -7.859 8.262 1.00 95.81 80 VAL A C 1
ATOM 648 O O . VAL A 1 80 ? -3.991 -7.287 8.119 1.00 95.81 80 VAL A O 1
ATOM 651 N N . ARG A 1 81 ? -5.630 -8.044 9.460 1.00 93.25 81 ARG A N 1
ATOM 652 C CA . ARG A 1 81 ? -4.873 -7.774 10.683 1.00 93.25 81 ARG A CA 1
ATOM 653 C C . ARG A 1 81 ? -3.687 -8.733 10.778 1.00 93.25 81 ARG A C 1
ATOM 655 O O . ARG A 1 81 ? -3.821 -9.907 10.437 1.00 93.25 81 ARG A O 1
ATOM 662 N N . ARG A 1 82 ? -2.547 -8.195 11.210 1.00 82.19 82 ARG A N 1
ATOM 663 C CA . ARG A 1 82 ? -1.347 -8.975 11.534 1.00 82.19 82 ARG A CA 1
ATOM 664 C C . ARG A 1 82 ? -1.564 -9.932 12.696 1.00 82.19 82 ARG A C 1
ATOM 666 O O . ARG A 1 82 ? -2.371 -9.598 13.591 1.00 82.19 82 ARG A O 1
#

Secondary structure (DSSP, 8-state):
----------S--HHHHHHHHHHHSGGGB----EE-TTS-EE--SS-B---HHHHHHHHHHHHHSGGGGEEEETTTTEEEE-

Foldseek 3Di:
DDDPDDADDPPDDPVVVQVLCCFQQVVQQDADWDQDPVRDTDRDSSDGDADPVQVVVCSVCVNVVNSVQWHQDPVVS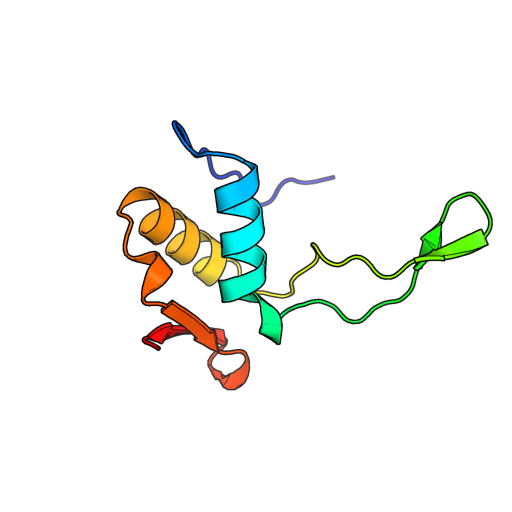HTDGD

pLDDT: mean 89.32, std 6.99, range [55.16, 96.88]

Sequence (82 aa):
MEVVAACKLSNLNRTRLENLFHRIFHEARLDLTIEDRFGNPVKPREWFVVPLHVIDEAAERIQDGTITEYVYGPSQAALVRR

Radius of gyration: 14.23 Å; chains: 1; bounding box: 31×31×35 Å